Protein AF-A0A6A3P5A0-F1 (afdb_monomer_lite)

Structure (mmCIF,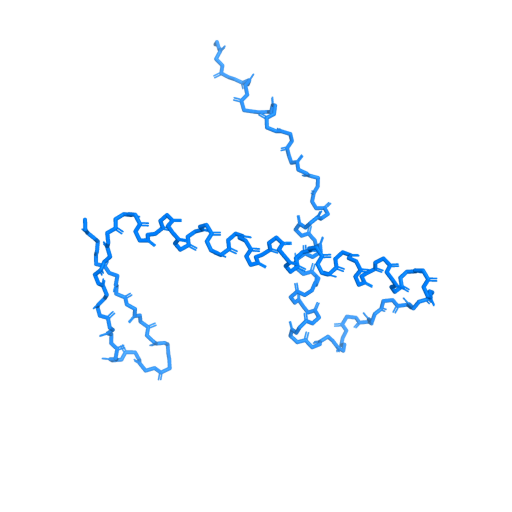 N/CA/C/O backbone):
data_AF-A0A6A3P5A0-F1
#
_entry.id   AF-A0A6A3P5A0-F1
#
loop_
_atom_site.group_PDB
_atom_site.id
_atom_site.type_symbol
_atom_site.label_atom_id
_atom_site.label_alt_id
_atom_site.label_comp_id
_atom_site.label_asym_id
_atom_site.label_entity_id
_atom_site.label_seq_id
_atom_site.pdbx_PDB_ins_code
_atom_site.Cartn_x
_atom_site.Cartn_y
_atom_site.Cartn_z
_atom_site.occupancy
_atom_site.B_iso_or_equiv
_atom_site.auth_seq_id
_atom_site.auth_comp_id
_atom_site.auth_asym_id
_atom_site.auth_atom_id
_atom_site.pdbx_PDB_model_num
ATOM 1 N N . MET A 1 1 ? 6.599 6.255 -18.492 1.00 86.00 1 MET A N 1
ATOM 2 C CA . MET A 1 1 ? 6.842 4.820 -18.230 1.00 86.00 1 MET A CA 1
ATOM 3 C C . MET A 1 1 ? 8.107 4.728 -17.399 1.00 86.00 1 MET A C 1
ATOM 5 O O . MET A 1 1 ? 9.102 5.314 -17.801 1.00 86.00 1 MET A O 1
ATOM 9 N N . TYR A 1 2 ? 8.052 4.053 -16.259 1.00 88.88 2 TYR A N 1
ATOM 10 C CA . TYR A 1 2 ? 9.121 3.933 -15.273 1.00 88.88 2 TYR A CA 1
ATOM 11 C C . TYR A 1 2 ? 9.540 2.472 -15.128 1.00 88.88 2 TYR A C 1
ATOM 13 O O . TYR A 1 2 ? 8.727 1.567 -15.342 1.00 88.88 2 TYR A O 1
ATOM 21 N N . HIS A 1 3 ? 10.808 2.255 -14.785 1.00 90.19 3 HIS A N 1
ATOM 22 C CA . HIS A 1 3 ? 11.356 0.948 -14.437 1.00 90.19 3 HIS A CA 1
ATOM 23 C C . HIS A 1 3 ? 11.622 0.928 -12.932 1.00 90.19 3 HIS A C 1
ATOM 25 O O . HIS A 1 3 ? 12.170 1.886 -12.392 1.00 90.19 3 HIS A O 1
ATOM 31 N N . ILE A 1 4 ? 11.178 -0.133 -12.270 1.00 86.12 4 ILE A N 1
ATOM 32 C CA . ILE A 1 4 ? 11.329 -0.345 -10.835 1.00 86.12 4 ILE A CA 1
ATOM 33 C C . ILE A 1 4 ? 12.185 -1.591 -10.667 1.00 86.12 4 ILE A C 1
ATOM 35 O O . ILE A 1 4 ? 11.762 -2.679 -11.066 1.00 86.12 4 ILE A O 1
ATOM 39 N N . ASP A 1 5 ? 13.355 -1.422 -10.066 1.00 85.69 5 ASP A N 1
ATOM 40 C CA . ASP A 1 5 ? 14.230 -2.528 -9.706 1.00 85.69 5 ASP A CA 1
ATOM 41 C C . ASP A 1 5 ? 13.864 -2.989 -8.296 1.00 85.69 5 ASP A C 1
ATOM 43 O O . ASP A 1 5 ? 14.086 -2.283 -7.311 1.00 85.69 5 ASP A O 1
ATOM 47 N N . VAL A 1 6 ? 13.244 -4.163 -8.196 1.00 81.19 6 VAL A N 1
ATOM 48 C CA . VAL A 1 6 ? 12.892 -4.757 -6.905 1.00 81.19 6 VAL A CA 1
ATOM 49 C C . VAL A 1 6 ? 14.049 -5.636 -6.453 1.00 81.19 6 VAL A C 1
ATOM 51 O O . VAL A 1 6 ? 14.385 -6.612 -7.125 1.00 81.19 6 VAL A O 1
ATOM 54 N N . VAL A 1 7 ? 14.655 -5.278 -5.320 1.00 79.69 7 VAL A N 1
ATOM 55 C CA . VAL A 1 7 ? 15.766 -6.015 -4.705 1.00 79.69 7 VAL A CA 1
ATOM 56 C C . VAL A 1 7 ? 15.229 -6.833 -3.537 1.00 79.69 7 VAL A C 1
ATOM 58 O O . VAL A 1 7 ? 14.841 -6.273 -2.509 1.00 79.69 7 VAL A O 1
ATOM 61 N N . ASP A 1 8 ? 15.227 -8.154 -3.681 1.00 76.00 8 ASP A N 1
ATOM 62 C CA . ASP A 1 8 ? 14.946 -9.064 -2.572 1.00 76.00 8 ASP A CA 1
ATOM 63 C C . ASP A 1 8 ? 16.141 -9.077 -1.603 1.00 76.00 8 ASP A C 1
ATOM 65 O O . ASP A 1 8 ? 17.284 -9.272 -2.013 1.00 76.00 8 ASP A O 1
ATOM 69 N N . HIS A 1 9 ? 15.897 -8.815 -0.319 1.00 72.00 9 HIS A N 1
ATOM 70 C CA . HIS A 1 9 ? 16.956 -8.776 0.695 1.00 72.00 9 HIS A CA 1
ATOM 71 C C . HIS A 1 9 ? 17.409 -10.180 1.116 1.00 72.00 9 HIS A C 1
ATOM 73 O O . HIS A 1 9 ? 18.564 -10.345 1.507 1.00 72.00 9 HIS A O 1
ATOM 79 N N . ASP A 1 10 ? 16.540 -11.184 0.975 1.00 76.25 10 ASP A N 1
ATOM 80 C CA . ASP A 1 10 ? 16.845 -12.582 1.293 1.00 76.25 10 ASP A CA 1
ATOM 81 C C . ASP A 1 10 ? 17.425 -13.330 0.075 1.00 76.25 10 ASP A C 1
ATOM 83 O O . ASP A 1 10 ? 18.072 -14.370 0.219 1.00 76.25 10 ASP A O 1
ATOM 87 N N . ALA A 1 11 ? 17.258 -12.773 -1.131 1.00 67.81 11 ALA A N 1
ATOM 88 C CA . ALA A 1 11 ? 17.812 -13.283 -2.386 1.00 67.81 11 ALA A CA 1
ATOM 89 C C . ALA A 1 11 ? 18.344 -12.141 -3.286 1.00 67.81 11 ALA A C 1
ATOM 91 O O . ALA A 1 11 ? 17.804 -11.891 -4.365 1.00 67.81 11 ALA A O 1
ATOM 92 N N . PRO A 1 12 ? 19.448 -11.468 -2.907 1.00 61.75 12 PRO A N 1
ATOM 93 C CA . PRO A 1 12 ? 19.924 -10.231 -3.550 1.00 61.75 12 PRO A CA 1
ATOM 94 C C . PRO A 1 12 ? 20.314 -10.360 -5.030 1.00 61.75 12 PRO A C 1
ATOM 96 O O . PRO A 1 12 ? 20.434 -9.355 -5.726 1.00 61.75 12 PRO A O 1
ATOM 99 N N . LEU A 1 13 ? 20.507 -11.584 -5.531 1.00 62.94 13 LEU A N 1
ATOM 100 C CA . LEU A 1 13 ? 20.795 -11.856 -6.944 1.00 62.94 13 LEU A CA 1
ATOM 101 C C . LEU A 1 13 ? 19.530 -11.928 -7.816 1.00 62.94 13 LEU A C 1
ATOM 103 O O . LEU A 1 13 ? 19.632 -11.939 -9.041 1.00 62.94 13 LEU A O 1
ATOM 107 N N . GLN A 1 14 ? 18.347 -11.984 -7.204 1.00 62.09 14 GLN A N 1
ATOM 108 C CA . GLN A 1 14 ? 17.064 -12.088 -7.882 1.00 62.09 14 GLN A CA 1
ATOM 109 C C . GLN A 1 14 ? 16.422 -10.696 -7.969 1.00 62.09 14 GLN A C 1
ATOM 111 O O . GLN A 1 14 ? 15.485 -10.368 -7.244 1.00 62.09 14 GLN A O 1
ATOM 116 N N . THR A 1 15 ? 16.948 -9.850 -8.853 1.00 65.00 15 THR A N 1
ATOM 117 C CA . THR A 1 15 ? 16.338 -8.551 -9.151 1.00 65.00 15 THR A CA 1
ATOM 118 C C . THR A 1 15 ? 15.243 -8.703 -10.202 1.00 65.00 15 THR A C 1
ATOM 120 O O . THR A 1 15 ? 15.472 -9.195 -11.308 1.00 65.00 15 THR A O 1
ATOM 123 N N . TYR A 1 16 ? 14.027 -8.270 -9.864 1.00 73.75 16 TYR A N 1
ATOM 124 C CA . TYR A 1 16 ? 12.912 -8.224 -10.809 1.00 73.75 16 TYR A CA 1
ATOM 125 C C . TYR A 1 16 ? 12.728 -6.795 -11.309 1.00 73.75 16 TYR A C 1
ATOM 127 O O . TYR A 1 16 ? 12.537 -5.875 -10.514 1.00 73.75 16 TYR A O 1
ATOM 135 N N . ILE A 1 17 ? 12.754 -6.617 -12.632 1.00 79.06 17 ILE A N 1
ATOM 136 C CA . ILE A 1 17 ? 12.494 -5.322 -13.266 1.00 79.06 17 ILE A CA 1
ATOM 137 C C . ILE A 1 17 ? 11.011 -5.248 -13.613 1.00 79.06 17 ILE A C 1
ATOM 139 O O . ILE A 1 17 ? 10.516 -5.986 -14.469 1.00 79.06 17 ILE A O 1
ATOM 143 N N . ILE A 1 18 ? 10.297 -4.329 -12.972 1.00 86.94 18 ILE A N 1
ATOM 144 C CA . ILE A 1 18 ? 8.880 -4.078 -13.236 1.00 86.94 18 ILE A CA 1
ATOM 145 C C . ILE A 1 18 ? 8.750 -2.778 -14.023 1.00 86.94 18 ILE A C 1
ATOM 147 O O . ILE A 1 18 ? 9.372 -1.769 -13.701 1.00 86.94 18 ILE A O 1
ATOM 151 N N . ARG A 1 19 ? 7.911 -2.782 -15.061 1.00 91.06 19 ARG A N 1
ATOM 152 C CA . ARG A 1 19 ? 7.604 -1.583 -15.850 1.00 91.06 19 ARG A CA 1
ATOM 153 C C . ARG A 1 19 ? 6.221 -1.071 -15.473 1.00 91.06 19 ARG A C 1
ATOM 155 O O . ARG A 1 19 ? 5.255 -1.835 -15.534 1.00 91.06 19 ARG A O 1
ATOM 162 N N . ARG A 1 20 ? 6.123 0.203 -15.098 1.00 91.25 20 ARG A N 1
ATOM 163 C CA . ARG A 1 20 ? 4.863 0.845 -14.697 1.00 91.25 20 ARG A CA 1
ATOM 164 C C . ARG A 1 20 ? 4.689 2.209 -15.340 1.00 91.25 20 ARG A C 1
ATOM 166 O O . ARG A 1 20 ? 5.653 2.941 -15.570 1.00 91.25 20 ARG A O 1
ATOM 173 N N . SER A 1 21 ? 3.460 2.540 -15.692 1.00 93.44 21 SER A N 1
ATOM 174 C CA . SER A 1 21 ? 3.084 3.887 -16.106 1.00 93.44 21 SER A CA 1
ATOM 175 C C . SER A 1 21 ? 2.993 4.811 -14.881 1.00 93.44 21 SER A C 1
ATOM 177 O O . SER A 1 21 ? 3.105 4.344 -13.753 1.00 93.44 21 SER A O 1
ATOM 179 N N . TYR A 1 22 ? 2.828 6.124 -15.081 1.00 93.12 22 TYR A N 1
ATOM 180 C CA . TYR A 1 22 ? 2.572 7.028 -13.952 1.00 93.12 22 TYR A CA 1
ATOM 181 C C . TYR A 1 22 ? 1.219 6.728 -13.287 1.00 93.12 22 TYR A C 1
ATOM 183 O O . TYR A 1 22 ? 1.147 6.656 -12.066 1.00 93.12 22 TYR A O 1
ATOM 191 N N . SER A 1 23 ? 0.177 6.487 -14.090 1.00 94.62 23 SER A N 1
ATOM 192 C CA . SER A 1 23 ? -1.172 6.190 -13.596 1.00 94.62 23 SER A CA 1
ATOM 193 C C . SER A 1 23 ? -1.216 4.917 -12.753 1.00 94.62 23 SER A C 1
ATOM 195 O O . SER A 1 23 ? -1.932 4.879 -11.764 1.00 94.62 23 SER A O 1
ATOM 197 N N . ASP A 1 24 ? -0.373 3.920 -13.048 1.00 92.69 24 ASP A N 1
ATOM 198 C CA . ASP A 1 24 ? -0.285 2.711 -12.215 1.00 92.69 24 ASP A CA 1
ATOM 199 C C . ASP A 1 24 ? 0.126 3.042 -10.763 1.00 92.69 24 ASP A C 1
ATOM 201 O O . ASP A 1 24 ? -0.272 2.346 -9.829 1.00 92.69 24 ASP A O 1
ATOM 205 N N . PHE A 1 25 ? 0.936 4.091 -10.554 1.00 92.12 25 PHE A N 1
ATOM 206 C CA . PHE A 1 25 ? 1.315 4.547 -9.212 1.00 92.12 25 PHE A CA 1
ATOM 207 C C . PHE A 1 25 ? 0.208 5.348 -8.538 1.00 92.12 25 PHE A C 1
ATOM 209 O O . PHE A 1 25 ? 0.057 5.255 -7.323 1.00 92.12 25 PHE A O 1
ATOM 216 N N . GLU A 1 26 ? -0.548 6.129 -9.307 1.00 94.06 26 GLU A N 1
ATOM 217 C CA . GLU A 1 26 ? -1.712 6.860 -8.806 1.00 94.06 26 GLU A CA 1
ATOM 218 C C . GLU A 1 26 ? -2.787 5.880 -8.317 1.00 94.06 26 GLU A C 1
ATOM 220 O O . GLU A 1 26 ? -3.256 5.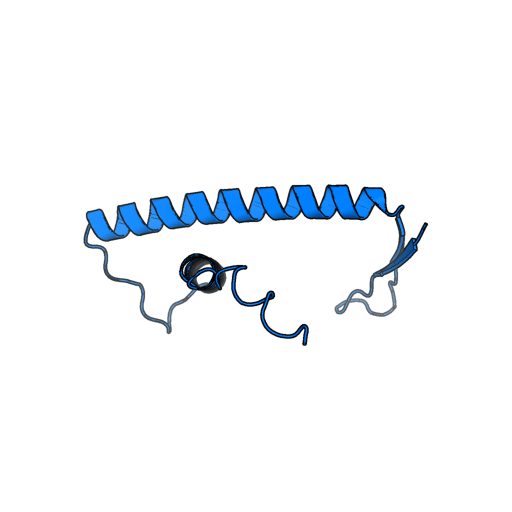988 -7.183 1.00 94.06 26 GLU A O 1
ATOM 225 N N . ASP A 1 27 ? -3.078 4.846 -9.107 1.00 95.81 27 ASP A N 1
ATOM 226 C CA . ASP A 1 27 ? -3.996 3.770 -8.733 1.00 95.81 27 ASP A CA 1
ATOM 227 C C . ASP A 1 27 ? -3.512 3.026 -7.483 1.00 95.81 27 ASP A C 1
ATOM 229 O O . ASP A 1 27 ? -4.281 2.814 -6.542 1.00 95.81 27 ASP A O 1
ATOM 233 N N . LEU A 1 28 ? -2.221 2.674 -7.429 1.00 93.50 28 LEU A N 1
ATOM 234 C CA . LEU A 1 28 ? -1.624 2.030 -6.257 1.00 93.50 28 LEU A CA 1
ATOM 235 C C . LEU A 1 28 ? -1.726 2.917 -5.009 1.00 93.50 28 LEU A C 1
ATOM 237 O O . LEU A 1 28 ? -2.035 2.425 -3.923 1.00 93.50 28 LEU A O 1
ATOM 241 N N . HIS A 1 29 ? -1.471 4.217 -5.147 1.00 92.38 29 HIS A N 1
ATOM 242 C CA . HIS A 1 29 ? -1.566 5.168 -4.046 1.00 92.38 29 HIS A CA 1
ATOM 243 C C . HIS A 1 29 ? -2.994 5.258 -3.500 1.00 92.38 29 HIS A C 1
ATOM 245 O O . HIS A 1 29 ? -3.187 5.197 -2.283 1.00 92.38 29 HIS A O 1
ATOM 251 N N . ASN A 1 30 ? -3.988 5.343 -4.384 1.00 92.94 30 ASN A N 1
ATOM 252 C CA . ASN A 1 30 ? -5.397 5.390 -4.000 1.00 92.94 30 ASN A CA 1
ATOM 253 C C . ASN A 1 30 ? -5.816 4.105 -3.268 1.00 92.94 30 ASN A C 1
ATOM 255 O O . ASN A 1 30 ? -6.393 4.177 -2.183 1.00 92.94 30 ASN A O 1
ATOM 259 N N . GLN A 1 31 ? -5.436 2.935 -3.793 1.00 93.19 31 GLN A N 1
ATOM 260 C CA . GLN A 1 31 ? -5.718 1.640 -3.161 1.00 93.19 31 GLN A CA 1
ATOM 261 C C . GLN A 1 31 ? -5.076 1.512 -1.772 1.00 93.19 31 GLN A C 1
ATOM 263 O O . GLN A 1 31 ? -5.711 1.050 -0.823 1.00 93.19 31 GLN A O 1
ATOM 268 N N . LEU A 1 32 ? -3.812 1.924 -1.623 1.00 91.62 32 LEU A N 1
ATOM 269 C CA . LEU A 1 32 ? -3.122 1.875 -0.331 1.00 91.62 32 LEU A CA 1
ATOM 270 C C . LEU A 1 32 ? -3.739 2.844 0.682 1.00 91.62 32 LEU A C 1
ATOM 272 O O . LEU A 1 32 ? -3.888 2.479 1.850 1.00 91.62 32 LEU A O 1
ATOM 276 N N . THR A 1 33 ? -4.123 4.042 0.243 1.00 89.94 33 THR A N 1
ATOM 277 C CA . THR A 1 33 ? -4.808 5.033 1.083 1.00 89.94 33 THR A CA 1
ATOM 278 C C . THR A 1 33 ? -6.128 4.479 1.604 1.00 89.94 33 THR A C 1
ATOM 280 O O . THR A 1 33 ? -6.341 4.464 2.815 1.00 89.94 33 THR A O 1
ATOM 283 N N . GLU A 1 34 ? -6.956 3.906 0.731 1.00 90.69 34 GLU A N 1
ATOM 284 C CA . GLU A 1 34 ? -8.230 3.296 1.118 1.00 90.69 34 GLU A CA 1
ATOM 285 C C . GLU A 1 34 ? -8.041 2.172 2.153 1.00 90.69 34 GLU A C 1
ATOM 287 O O . GLU A 1 34 ? -8.744 2.106 3.166 1.00 90.69 34 GLU A O 1
ATOM 292 N N . ILE A 1 35 ? -7.052 1.293 1.954 1.00 89.88 35 ILE A N 1
ATOM 293 C CA . ILE A 1 35 ? -6.743 0.219 2.910 1.00 89.88 35 ILE A CA 1
ATOM 294 C C . ILE A 1 35 ? -6.341 0.795 4.274 1.00 89.88 35 ILE A C 1
ATOM 296 O O . ILE A 1 35 ? -6.762 0.274 5.314 1.00 89.88 35 ILE A O 1
ATOM 300 N N . LEU A 1 36 ? -5.513 1.842 4.292 1.00 86.44 36 LEU A N 1
ATOM 301 C CA . LEU A 1 36 ? -5.063 2.472 5.531 1.00 86.44 36 LEU A CA 1
ATOM 302 C C . LEU A 1 36 ? -6.212 3.164 6.264 1.00 86.44 36 LEU A C 1
ATOM 304 O O . LEU A 1 36 ? -6.354 2.964 7.471 1.00 86.44 36 LEU A O 1
ATOM 308 N N . GLU A 1 37 ? -7.058 3.904 5.553 1.00 85.31 37 GLU A N 1
ATOM 309 C CA . GLU A 1 37 ? -8.227 4.578 6.121 1.00 85.31 37 GLU A CA 1
ATOM 310 C C . GLU A 1 37 ? -9.225 3.575 6.710 1.00 85.31 37 GLU A C 1
ATOM 312 O O . GLU A 1 37 ? -9.654 3.718 7.860 1.00 85.31 37 GLU A O 1
ATOM 317 N N . ASN A 1 38 ? -9.519 2.493 5.983 1.00 84.38 38 ASN A N 1
ATOM 318 C CA . ASN A 1 38 ? -10.398 1.424 6.457 1.00 84.38 38 ASN A CA 1
ATOM 319 C C . ASN A 1 38 ? -9.847 0.745 7.719 1.00 84.38 38 ASN A C 1
ATOM 321 O O . ASN A 1 38 ? -10.577 0.516 8.690 1.00 84.38 38 ASN A O 1
ATOM 325 N N . ARG A 1 39 ? -8.538 0.464 7.758 1.00 83.06 39 ARG A N 1
ATOM 326 C CA . ARG A 1 39 ? -7.885 -0.105 8.949 1.00 83.06 39 ARG A CA 1
ATOM 327 C C . ARG A 1 39 ? -7.874 0.876 10.114 1.00 83.06 39 ARG A C 1
ATOM 329 O O . ARG A 1 39 ? -8.098 0.472 11.251 1.00 83.06 39 ARG A O 1
ATOM 336 N N . GLN A 1 40 ? -7.651 2.160 9.860 1.00 78.00 40 GLN A N 1
ATOM 337 C CA . GLN A 1 40 ? -7.703 3.200 10.881 1.00 78.00 40 GLN A CA 1
ATOM 338 C C . GLN A 1 40 ? -9.109 3.323 11.481 1.00 78.00 40 GLN A C 1
ATOM 340 O O . GLN A 1 40 ? -9.243 3.413 12.702 1.00 78.00 40 GLN A O 1
ATOM 345 N N . ALA A 1 41 ? -10.158 3.275 10.656 1.00 76.06 41 ALA A N 1
ATOM 346 C CA . ALA A 1 41 ? -11.546 3.259 11.113 1.00 76.06 41 ALA A CA 1
ATOM 347 C C . ALA A 1 41 ? -11.852 2.005 11.953 1.00 76.06 41 ALA A C 1
ATOM 349 O O . ALA A 1 41 ? -12.425 2.101 13.046 1.00 76.06 41 ALA A O 1
ATOM 350 N N . TYR A 1 42 ? -11.392 0.836 11.499 1.00 78.75 42 TYR A N 1
ATOM 351 C CA . TYR A 1 42 ? -11.498 -0.414 12.250 1.00 78.75 42 TYR A CA 1
ATOM 352 C C . TYR A 1 42 ? -10.801 -0.321 13.617 1.00 78.75 42 TYR A C 1
ATOM 354 O O . TYR A 1 42 ? -11.407 -0.606 14.649 1.00 78.75 42 TYR A O 1
ATOM 362 N N . TYR A 1 43 ? -9.557 0.154 13.674 1.00 72.62 43 TYR A N 1
ATOM 363 C CA . TYR A 1 43 ? -8.834 0.258 14.942 1.00 72.62 43 TYR A CA 1
ATOM 364 C C . TYR A 1 43 ? -9.384 1.344 15.865 1.00 72.62 43 TYR A C 1
ATOM 366 O O . TYR A 1 43 ? -9.454 1.118 17.072 1.00 72.62 43 TYR A O 1
ATOM 374 N N . ARG A 1 44 ? -9.857 2.480 15.335 1.00 72.44 44 ARG A N 1
ATOM 375 C CA . ARG A 1 44 ? -10.563 3.497 16.134 1.00 72.44 44 ARG A CA 1
ATOM 376 C C . ARG A 1 44 ? -11.811 2.910 16.790 1.00 72.44 44 ARG A C 1
ATOM 378 O O . ARG A 1 44 ? -11.989 3.063 17.996 1.00 72.44 44 ARG A O 1
ATOM 385 N N . SER A 1 45 ? -12.642 2.191 16.036 1.00 72.75 45 SER A N 1
ATOM 386 C CA . SER A 1 45 ? -13.853 1.564 16.585 1.00 72.75 45 SER A CA 1
ATOM 387 C C . SER A 1 45 ? -13.540 0.449 17.596 1.00 72.75 45 SER A C 1
ATOM 389 O O . SER A 1 45 ? -14.180 0.375 18.650 1.00 72.75 45 SER A O 1
ATOM 391 N N . LYS A 1 46 ? -12.498 -0.362 17.355 1.00 74.94 46 LYS A N 1
ATOM 392 C CA . LYS A 1 46 ? -11.996 -1.380 18.298 1.00 74.94 46 LYS A CA 1
ATOM 393 C C . LYS A 1 46 ? -11.454 -0.752 19.586 1.00 74.94 46 LYS A C 1
ATOM 395 O O . LYS A 1 46 ? -11.780 -1.225 20.674 1.00 74.94 46 LYS A O 1
ATOM 400 N N . ALA A 1 47 ? -10.670 0.322 19.489 1.00 67.88 47 ALA A N 1
ATOM 401 C CA . ALA A 1 47 ? -10.131 1.045 20.640 1.00 67.88 47 ALA A CA 1
ATOM 402 C C . ALA A 1 47 ? -11.248 1.673 21.486 1.00 67.88 47 ALA A C 1
ATOM 404 O O . ALA A 1 47 ? -11.268 1.480 22.701 1.00 67.88 47 ALA A O 1
ATOM 405 N N . LEU A 1 48 ? -12.224 2.330 20.851 1.00 66.50 48 LEU A N 1
ATOM 406 C CA . LEU A 1 48 ? -13.410 2.865 21.530 1.00 66.50 48 LEU A CA 1
ATOM 407 C C . LEU A 1 48 ? -14.217 1.759 22.222 1.00 66.50 48 LEU A C 1
ATOM 409 O O . LEU A 1 48 ? -14.615 1.914 23.373 1.00 66.50 48 LEU A O 1
ATOM 413 N N . SER A 1 49 ? -14.384 0.608 21.567 1.00 68.50 49 SER A N 1
ATOM 414 C CA . SER A 1 49 ? -15.072 -0.550 22.152 1.00 68.50 49 SER A CA 1
ATOM 415 C C . SER A 1 49 ? -14.330 -1.132 23.362 1.00 68.50 49 SER A C 1
ATOM 417 O O . SER A 1 49 ? -14.959 -1.565 24.326 1.00 68.50 49 SER A O 1
ATOM 419 N N . ARG A 1 50 ? -12.989 -1.141 23.342 1.00 67.50 50 ARG A N 1
ATOM 420 C CA . ARG A 1 50 ? -12.158 -1.582 24.478 1.00 67.50 50 ARG A CA 1
ATOM 421 C C . ARG A 1 50 ? -12.212 -0.598 25.645 1.00 67.50 50 ARG A C 1
ATOM 423 O O . ARG A 1 50 ? -12.324 -1.047 26.783 1.00 67.50 50 ARG A O 1
ATOM 430 N N . LEU A 1 51 ? -12.181 0.706 25.360 1.00 63.97 51 LEU A N 1
ATOM 431 C CA . LEU A 1 51 ? -12.349 1.767 26.358 1.00 63.97 51 LEU A CA 1
ATOM 432 C C . LEU A 1 51 ? -13.724 1.682 27.029 1.00 63.97 51 LEU A C 1
ATOM 434 O O . LEU A 1 51 ? -13.800 1.677 28.253 1.00 63.97 51 LEU A O 1
ATOM 438 N N . ALA A 1 52 ? -14.795 1.515 26.246 1.00 66.06 52 ALA A N 1
ATOM 439 C CA . ALA A 1 52 ? -16.153 1.340 26.766 1.00 66.06 52 ALA A CA 1
ATOM 440 C C . ALA A 1 52 ? -16.305 0.078 27.637 1.00 66.06 52 ALA A C 1
ATOM 442 O O . ALA A 1 52 ? -17.116 0.051 28.557 1.00 66.06 52 ALA A O 1
ATOM 443 N N . ARG A 1 53 ? -15.504 -0.963 27.372 1.00 68.50 53 ARG A N 1
ATOM 444 C CA . ARG A 1 53 ? -15.468 -2.209 28.154 1.00 68.50 53 ARG A CA 1
ATOM 445 C C . ARG A 1 53 ? -14.501 -2.154 29.350 1.00 68.50 53 ARG A C 1
ATOM 447 O O . ARG A 1 53 ? -14.358 -3.151 30.048 1.00 68.50 53 ARG A O 1
ATOM 454 N N . GLY A 1 54 ? -13.815 -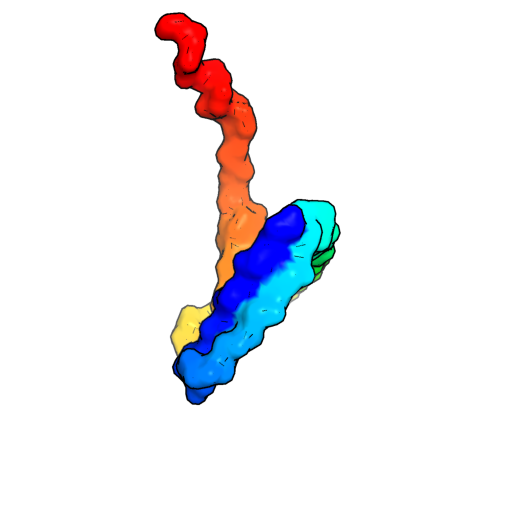1.032 29.583 1.00 60.62 54 GLY A N 1
ATOM 455 C CA . GLY A 1 54 ? -12.868 -0.877 30.693 1.00 60.62 54 GLY A CA 1
ATOM 456 C C . GLY A 1 54 ? -11.617 -1.763 30.596 1.00 60.62 54 GLY A C 1
ATOM 457 O O . GLY A 1 54 ? -10.977 -2.036 31.608 1.00 60.62 54 GLY A O 1
ATOM 458 N N . VAL A 1 55 ? -11.258 -2.242 29.398 1.00 58.62 55 VAL A N 1
ATOM 459 C CA . VAL A 1 55 ? -10.091 -3.119 29.201 1.00 58.62 55 VAL A CA 1
ATOM 460 C C . VAL A 1 55 ? -8.812 -2.277 29.227 1.00 58.62 55 VAL A C 1
ATOM 462 O O . VAL A 1 55 ? -8.604 -1.441 28.346 1.00 58.62 55 VAL A O 1
ATOM 465 N N . ALA A 1 56 ? -7.937 -2.519 30.209 1.00 56.78 56 ALA A N 1
ATOM 466 C CA . ALA A 1 56 ? -6.649 -1.836 30.329 1.00 56.78 56 ALA A CA 1
ATOM 467 C C . ALA A 1 56 ? -5.743 -2.079 29.095 1.00 56.78 56 ALA A C 1
ATOM 469 O O . ALA A 1 56 ? -5.759 -3.174 28.516 1.00 56.78 56 ALA A O 1
ATOM 470 N N . PRO A 1 57 ? -4.951 -1.080 28.659 1.00 56.44 57 PRO A N 1
ATOM 471 C CA . PRO A 1 57 ? -4.023 -1.244 27.545 1.00 56.44 57 PRO A CA 1
ATOM 472 C C . PRO A 1 57 ? -2.930 -2.267 27.887 1.00 56.44 57 PRO A C 1
ATOM 474 O O . PRO A 1 57 ? -2.367 -2.253 28.980 1.00 56.44 57 PRO A O 1
ATOM 477 N N . VAL A 1 58 ? -2.626 -3.152 26.932 1.00 55.53 58 VAL A N 1
ATOM 478 C CA . VAL A 1 58 ? -1.620 -4.215 27.086 1.00 55.53 58 VAL A CA 1
ATOM 479 C C . VAL A 1 58 ? -0.227 -3.588 27.309 1.00 55.53 58 VAL A C 1
ATOM 481 O O . VAL A 1 58 ? 0.153 -2.670 26.559 1.00 55.53 58 VAL A O 1
ATOM 484 N N . PRO A 1 59 ? 0.534 -4.039 28.330 1.00 52.16 59 PRO A N 1
ATOM 485 C CA . PRO A 1 59 ? 1.864 -3.518 28.639 1.00 52.16 59 PRO A CA 1
ATOM 486 C C . PRO A 1 59 ? 2.829 -3.677 27.456 1.00 52.16 59 PRO A C 1
ATOM 488 O O . PRO A 1 59 ? 2.693 -4.572 26.624 1.00 52.16 59 PRO A O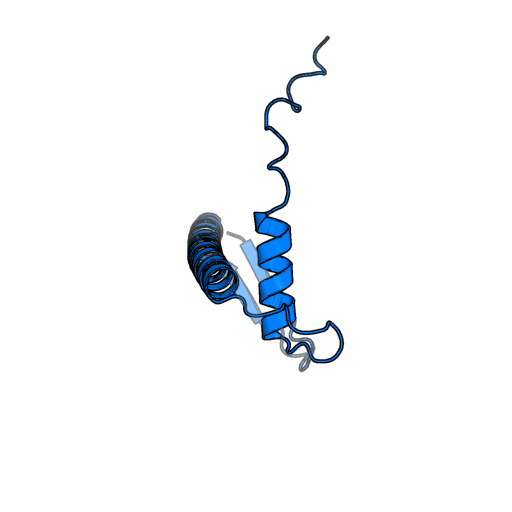 1
ATOM 491 N N . ALA A 1 60 ? 3.786 -2.752 27.347 1.00 54.28 60 ALA A N 1
ATOM 492 C CA . ALA A 1 60 ? 4.643 -2.598 26.169 1.00 54.28 60 ALA A CA 1
ATOM 493 C C . ALA A 1 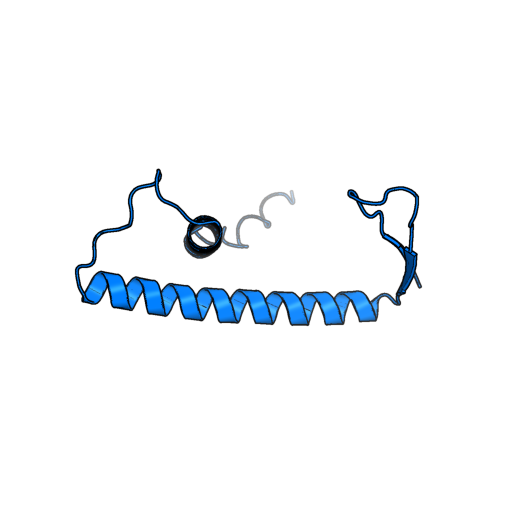60 ? 5.530 -3.814 25.860 1.00 54.28 60 ALA A C 1
ATOM 495 O O . ALA A 1 60 ? 5.867 -4.021 24.694 1.00 54.28 60 ALA A O 1
ATOM 496 N N . ASP A 1 61 ? 5.828 -4.624 26.873 1.00 50.69 61 ASP A N 1
ATOM 497 C CA . ASP A 1 61 ? 6.807 -5.711 26.804 1.00 50.69 61 ASP A CA 1
ATOM 498 C C . ASP A 1 61 ? 6.235 -7.031 26.259 1.00 50.69 61 ASP A C 1
ATOM 500 O O . ASP A 1 61 ? 6.989 -7.946 25.948 1.00 50.69 61 ASP A O 1
ATOM 504 N N . ALA A 1 62 ? 4.912 -7.119 26.072 1.00 53.03 62 ALA A N 1
ATOM 505 C CA . ALA A 1 62 ? 4.222 -8.292 25.519 1.00 53.03 62 ALA A CA 1
ATOM 506 C C . ALA A 1 62 ? 3.597 -8.029 24.135 1.00 53.03 62 ALA A C 1
ATOM 508 O O . ALA A 1 62 ? 2.668 -8.721 23.724 1.00 53.03 62 ALA A O 1
ATOM 509 N N . ARG A 1 63 ? 4.054 -6.988 23.425 1.00 57.72 63 ARG A N 1
ATOM 510 C CA . ARG A 1 63 ? 3.430 -6.553 22.169 1.00 57.72 63 ARG A CA 1
ATOM 511 C C . ARG A 1 63 ? 3.806 -7.446 21.000 1.00 57.72 63 ARG A C 1
ATOM 513 O O . ARG A 1 63 ? 4.965 -7.482 20.578 1.00 57.72 63 ARG A O 1
ATOM 520 N N . THR A 1 64 ? 2.792 -8.076 20.425 1.00 66.94 64 THR A N 1
ATOM 521 C CA . THR A 1 64 ? 2.889 -8.726 19.120 1.00 66.94 64 THR A CA 1
ATOM 522 C C . THR A 1 64 ? 3.177 -7.682 18.029 1.00 66.94 64 THR A C 1
ATOM 524 O O . THR A 1 64 ? 3.024 -6.472 18.230 1.00 66.94 64 THR A O 1
ATOM 527 N N . GLN A 1 65 ? 3.638 -8.119 16.855 1.00 66.12 65 GLN A N 1
ATOM 528 C CA . GLN A 1 65 ? 3.890 -7.216 15.722 1.00 66.12 65 GLN A CA 1
ATOM 529 C C . GLN A 1 65 ? 2.614 -6.476 15.285 1.00 66.12 65 GLN A C 1
ATOM 531 O O . GLN A 1 65 ? 2.682 -5.310 14.893 1.00 66.12 65 GLN A O 1
ATOM 536 N N . GLU A 1 66 ? 1.456 -7.118 15.446 1.00 64.38 66 GLU A N 1
ATOM 537 C CA . GLU A 1 66 ? 0.147 -6.501 15.248 1.00 64.38 66 GLU A CA 1
ATOM 538 C C . GLU A 1 66 ? -0.091 -5.363 16.243 1.00 64.38 66 GLU A C 1
ATOM 540 O O . GLU A 1 66 ? -0.433 -4.266 15.820 1.00 64.38 66 GLU A O 1
ATOM 545 N N . ASP A 1 67 ? 0.213 -5.538 17.533 1.00 64.88 67 ASP A N 1
ATOM 546 C CA . ASP A 1 67 ? 0.063 -4.470 18.537 1.00 64.88 67 ASP A CA 1
ATOM 547 C C . ASP A 1 67 ? 0.972 -3.259 18.261 1.00 64.88 67 ASP A C 1
ATOM 549 O O . ASP A 1 67 ? 0.621 -2.108 18.549 1.00 64.88 67 ASP A O 1
ATOM 553 N N . LYS A 1 68 ? 2.167 -3.498 17.702 1.00 69.12 68 LYS A N 1
ATOM 554 C CA . LYS A 1 68 ? 3.075 -2.422 17.271 1.00 69.12 68 LYS A CA 1
ATOM 555 C C . LYS A 1 68 ? 2.479 -1.645 16.096 1.00 69.12 68 LYS A C 1
ATOM 557 O O . LYS A 1 68 ? 2.525 -0.414 16.107 1.00 69.12 68 LYS A O 1
A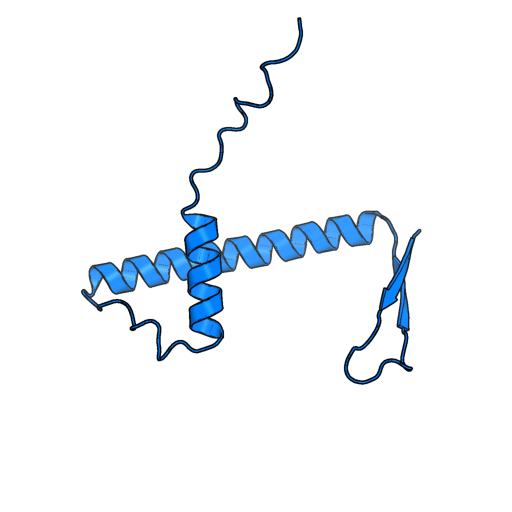TOM 562 N N . LEU A 1 69 ? 1.883 -2.348 15.130 1.00 67.12 69 LEU A N 1
ATOM 563 C CA . LEU A 1 69 ? 1.190 -1.749 13.991 1.00 67.12 69 LEU A CA 1
ATOM 564 C C . LEU A 1 69 ? -0.070 -0.986 14.434 1.00 67.12 69 LEU A C 1
ATOM 566 O O . LEU A 1 69 ? -0.249 0.165 14.040 1.00 67.12 69 LEU A O 1
ATOM 570 N N . GLU A 1 70 ? -0.893 -1.571 15.309 1.00 65.38 70 GLU A N 1
ATOM 571 C CA . GLU A 1 70 ? -2.075 -0.929 15.900 1.00 65.38 70 GLU A CA 1
ATOM 572 C C . GLU A 1 70 ? -1.695 0.393 16.584 1.00 65.38 70 GLU A C 1
ATOM 574 O O . GLU A 1 70 ? -2.347 1.422 16.381 1.00 65.38 70 GLU A O 1
ATOM 579 N N . ARG A 1 71 ? -0.600 0.403 17.359 1.00 67.06 71 ARG A N 1
ATOM 580 C CA . ARG A 1 71 ? -0.110 1.617 18.024 1.00 67.06 71 ARG A CA 1
ATOM 581 C C . ARG A 1 71 ? 0.445 2.646 17.041 1.00 67.06 71 ARG A C 1
ATOM 583 O O . ARG A 1 71 ? 0.191 3.829 17.243 1.00 67.06 71 ARG A O 1
ATOM 590 N N . ALA A 1 72 ? 1.176 2.230 16.008 1.00 66.44 72 ALA A N 1
ATOM 591 C CA . ALA A 1 72 ? 1.692 3.141 14.986 1.00 66.44 72 ALA A CA 1
ATOM 592 C C . ALA A 1 72 ? 0.549 3.841 14.233 1.00 66.44 72 ALA A C 1
ATOM 594 O O . ALA A 1 72 ? 0.563 5.062 14.088 1.00 66.44 72 ALA A O 1
ATOM 595 N N . ILE A 1 73 ? -0.491 3.088 13.859 1.00 66.31 73 ILE A N 1
ATOM 596 C CA . ILE A 1 73 ? -1.694 3.629 13.212 1.00 66.31 73 ILE A CA 1
ATOM 597 C C . ILE A 1 73 ? -2.454 4.544 14.174 1.00 66.31 73 ILE A C 1
ATOM 599 O O . ILE A 1 73 ? -2.880 5.625 13.782 1.00 66.31 73 ILE A O 1
ATOM 603 N N . THR A 1 74 ? -2.592 4.161 15.445 1.00 63.25 74 THR A N 1
ATOM 604 C CA . THR A 1 74 ? -3.267 4.997 16.451 1.00 63.25 74 THR A CA 1
ATOM 605 C C . THR A 1 74 ? -2.506 6.300 16.707 1.00 63.25 74 THR A C 1
ATOM 607 O O . THR A 1 74 ? -3.121 7.357 16.776 1.00 63.25 74 THR A O 1
ATOM 610 N N . ALA A 1 75 ? -1.174 6.262 16.790 1.00 63.62 75 ALA A N 1
ATOM 611 C CA . ALA A 1 75 ? -0.345 7.458 16.935 1.00 63.62 75 ALA A CA 1
ATOM 612 C C . ALA A 1 75 ? -0.441 8.372 15.703 1.00 63.62 75 ALA A C 1
ATOM 614 O O . ALA A 1 75 ? -0.581 9.581 15.858 1.00 63.62 75 ALA A O 1
ATOM 615 N N . PHE A 1 76 ? -0.452 7.802 14.493 1.00 55.81 76 PHE A N 1
ATOM 616 C CA . PHE A 1 76 ? -0.687 8.543 13.251 1.00 55.81 76 PHE A CA 1
ATOM 617 C C . PHE A 1 76 ? -2.092 9.159 13.193 1.00 55.81 76 PHE A C 1
ATOM 619 O O . PHE A 1 76 ? -2.273 10.294 12.773 1.00 55.81 76 PHE A O 1
ATOM 626 N N . ALA A 1 77 ? -3.094 8.434 13.687 1.00 57.84 77 ALA A N 1
ATOM 627 C CA . ALA A 1 77 ? -4.486 8.860 13.728 1.00 57.84 77 ALA A CA 1
ATOM 628 C C . ALA A 1 77 ? -4.803 9.922 14.790 1.00 57.84 77 ALA A C 1
ATOM 630 O O . ALA A 1 77 ? -5.856 10.558 14.692 1.00 57.84 77 ALA A O 1
ATOM 631 N N . LEU A 1 78 ? -3.965 10.023 15.825 1.00 53.19 78 LEU A N 1
ATOM 632 C CA . LEU A 1 78 ? -4.083 10.952 16.953 1.00 53.19 78 LEU A CA 1
ATOM 633 C C . LEU A 1 78 ? -3.089 12.114 16.870 1.00 53.19 78 LEU A C 1
ATOM 635 O O . LEU A 1 78 ? -3.155 13.022 17.699 1.00 53.19 78 LEU A O 1
ATOM 639 N N . LEU A 1 79 ? -2.179 12.101 15.892 1.00 51.72 79 LEU A N 1
ATOM 640 C CA . LEU A 1 79 ? -1.415 13.285 15.535 1.00 51.72 79 LEU A CA 1
ATOM 641 C C . LEU A 1 79 ? -2.429 14.391 15.214 1.00 51.72 79 LEU A C 1
ATOM 643 O O . LEU A 1 79 ? -3.307 14.170 14.374 1.00 51.72 79 LEU A O 1
ATOM 647 N N . PRO A 1 80 ? -2.364 15.560 15.881 1.00 48.22 80 PRO A N 1
ATOM 648 C CA . PRO A 1 80 ? -3.147 16.697 15.443 1.00 48.22 80 PRO A CA 1
ATOM 649 C C . PRO A 1 80 ? -2.763 16.920 13.987 1.00 48.22 80 PRO A C 1
ATOM 651 O O . PRO A 1 80 ? -1.584 17.099 13.679 1.00 48.22 80 PRO A O 1
ATOM 654 N N . THR A 1 81 ? -3.742 16.825 13.088 1.00 52.47 81 THR A N 1
ATOM 655 C CA . THR A 1 81 ? -3.567 17.217 11.695 1.00 52.47 81 THR A CA 1
ATOM 656 C C . THR A 1 81 ? -2.978 18.615 11.741 1.00 52.47 81 THR A C 1
ATOM 658 O O . THR A 1 81 ? -3.671 19.543 12.167 1.00 52.47 81 THR A O 1
ATOM 661 N N . LEU A 1 82 ? -1.689 18.754 11.414 1.00 45.53 82 LEU A N 1
ATOM 662 C CA . LEU A 1 82 ? -1.066 20.057 11.230 1.00 45.53 82 LEU A CA 1
ATOM 663 C C . LEU A 1 82 ? -2.030 20.831 10.335 1.00 45.53 82 LEU A C 1
ATOM 665 O O . LEU A 1 82 ? -2.306 20.358 9.228 1.00 45.53 82 LEU A O 1
ATOM 669 N N . PRO A 1 83 ? -2.636 21.930 10.814 1.00 45.06 83 PRO A N 1
ATOM 670 C CA . PRO A 1 83 ? -3.563 22.654 9.984 1.00 45.06 83 PRO A CA 1
ATOM 671 C C . PRO A 1 83 ? -2.777 23.082 8.753 1.00 45.06 83 PRO A C 1
ATOM 673 O O . PRO A 1 83 ? -1.759 23.769 8.849 1.00 45.06 83 PRO A O 1
ATOM 676 N N . THR A 1 84 ? -3.291 22.715 7.585 1.00 46.03 84 THR A N 1
ATOM 677 C CA . THR A 1 84 ? -2.842 23.152 6.258 1.00 46.03 84 THR A CA 1
ATOM 678 C C . THR A 1 84 ? -2.807 24.690 6.120 1.00 46.03 84 THR A C 1
ATOM 680 O O . THR A 1 84 ? -2.441 25.221 5.079 1.00 46.03 84 THR A O 1
ATOM 683 N N . ALA A 1 85 ? -3.162 25.426 7.180 1.00 41.56 85 ALA A N 1
ATOM 684 C CA . ALA A 1 85 ? -3.091 26.869 7.333 1.00 41.56 85 ALA A CA 1
ATOM 685 C C . ALA A 1 85 ? -1.681 27.432 7.624 1.00 41.56 85 ALA A C 1
ATOM 687 O O . ALA A 1 85 ? -1.519 28.646 7.556 1.00 41.56 85 ALA A O 1
ATOM 688 N N . LEU A 1 86 ? -0.657 26.612 7.907 1.00 42.69 86 LEU A N 1
ATOM 689 C CA . LEU A 1 86 ? 0.723 27.097 8.128 1.00 42.69 86 LEU A CA 1
ATOM 690 C C . LEU A 1 86 ? 1.645 27.033 6.893 1.00 42.69 86 LEU A C 1
ATOM 692 O O . LEU A 1 86 ? 2.832 27.308 7.006 1.00 42.69 86 LEU A O 1
ATOM 696 N N . LEU A 1 87 ? 1.112 26.747 5.698 1.00 44.84 87 LEU A N 1
ATOM 697 C CA . LEU A 1 87 ? 1.828 26.907 4.415 1.00 44.84 87 LEU A CA 1
ATOM 698 C C . LEU A 1 87 ? 1.452 28.205 3.677 1.00 44.84 87 LEU A C 1
ATOM 700 O O . LEU A 1 87 ? 1.590 28.310 2.459 1.00 44.84 87 LEU A O 1
ATOM 704 N N . ARG A 1 88 ? 0.962 29.216 4.403 1.00 45.22 88 ARG A N 1
ATOM 705 C CA . ARG A 1 88 ? 0.680 30.545 3.843 1.00 45.22 88 ARG A CA 1
ATOM 706 C C . ARG A 1 88 ? 1.228 31.665 4.727 1.00 45.22 88 ARG A C 1
ATOM 708 O O . ARG A 1 88 ? 0.523 32.613 5.042 1.00 45.22 88 ARG A O 1
ATOM 715 N N . ALA A 1 89 ? 2.488 31.547 5.119 1.00 45.50 89 ALA A N 1
ATOM 716 C CA . ALA A 1 89 ? 3.256 32.640 5.702 1.00 45.50 89 ALA A CA 1
ATOM 717 C C . ALA A 1 89 ? 4.710 32.506 5.237 1.00 45.50 89 ALA A C 1
ATOM 719 O O . ALA A 1 89 ? 5.520 31.924 5.935 1.00 45.50 89 ALA A O 1
ATOM 720 N N . ASP A 1 90 ? 4.958 32.903 3.988 1.00 46.03 90 ASP A N 1
ATOM 721 C CA . ASP A 1 90 ? 6.212 33.517 3.517 1.00 46.03 90 ASP A CA 1
ATOM 722 C C . ASP A 1 90 ? 6.061 33.836 2.022 1.00 46.03 90 ASP A C 1
ATOM 724 O O . ASP A 1 90 ? 6.610 33.217 1.112 1.00 46.03 90 ASP A O 1
ATOM 728 N N . ARG A 1 91 ? 5.205 34.824 1.768 1.00 46.19 91 ARG A N 1
ATOM 729 C CA . ARG A 1 91 ? 5.339 35.722 0.625 1.00 46.19 91 ARG A CA 1
ATOM 730 C C . ARG A 1 91 ? 5.129 37.116 1.189 1.00 46.19 91 ARG A C 1
ATOM 732 O O . ARG A 1 91 ? 3.977 37.498 1.378 1.00 46.19 91 ARG A O 1
ATOM 739 N N . ILE A 1 92 ? 6.231 37.783 1.517 1.00 43.84 92 ILE A N 1
ATOM 740 C CA . ILE A 1 92 ? 6.614 39.165 1.178 1.00 43.84 92 ILE A CA 1
ATOM 741 C C . ILE A 1 92 ? 8.079 39.310 1.588 1.00 43.84 92 ILE A C 1
ATOM 743 O O . ILE A 1 92 ? 8.392 38.965 2.746 1.00 43.84 92 ILE A O 1
#

InterPro domains:
  IPR001683 Phox homology [PS50195] (1-92)
  IPR036871 PX domain superfamily [G3DSA:3.30.1520.10] (1-88)
  IPR036871 PX domain superfamily [SSF64268] (1-41)

Foldseek 3Di:
DDWDWDADPVCRVDTDIDDDDPVNVVVVVVVVVVVLVVVLVVLVVVVVVCVVVVPDDDDPVPDDPVNVVSVVSVVVVPPPPPPPVVVPPDDD

Organism: NCBI:txid53985

Sequence (92 aa):
MYHIDVVDHDAPLQTYIIRRSYSDFEDLHNQLTEILENRQAYYRSKALSRLARGVAPVPADARTQEDKLERAITAFALLPTLPTALLRADRI

Radius of gyration: 19.83 Å; chains: 1; bounding box: 37×52×49 Å

pLDDT: mean 70.06, std 15.95, range [41.56, 95.81]

Secondary structure (DSSP, 8-state):
-EEEEEE-SSSTT-EEEEEE-HHHHHHHHHHHHHHHHHHHHHHHHHHHHHHHTTPPPPPGGG--HHHHHHHHHHHHHHS----GGGSS----